Protein AF-A0A183NB16-F1 (afdb_monomer_lite)

Organism: NCBI:txid48269

pLDDT: mean 79.07, std 11.58, range [46.72, 94.88]

InterPro domains:
  IPR013857 NADH:ubiquinone oxidoreductase intermediate-associated protein 30 [PF08547] (5-65)

Structure (mmCIF, N/CA/C/O backbone):
data_AF-A0A183NB16-F1
#
_entry.id   AF-A0A183NB16-F1
#
loop_
_atom_site.group_PDB
_atom_site.id
_atom_site.type_symbol
_atom_site.label_atom_id
_atom_site.label_alt_id
_atom_site.label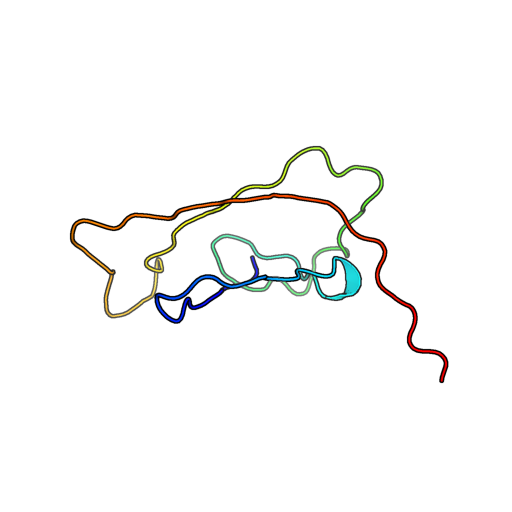_comp_id
_atom_site.label_asym_id
_atom_site.label_entity_id
_atom_site.label_seq_id
_atom_site.pdbx_PDB_ins_code
_atom_site.Cartn_x
_atom_site.Cartn_y
_atom_site.Cartn_z
_atom_site.occupancy
_atom_site.B_iso_or_equiv
_atom_site.auth_seq_id
_atom_site.auth_comp_id
_atom_site.auth_asym_id
_atom_site.auth_atom_id
_atom_site.pdbx_PDB_model_num
ATOM 1 N N . MET A 1 1 ? 4.522 9.003 -4.769 1.00 67.00 1 MET A N 1
ATOM 2 C CA . MET A 1 1 ? 3.401 9.137 -3.831 1.00 67.00 1 MET A CA 1
ATOM 3 C C . MET A 1 1 ? 2.115 9.132 -4.635 1.00 67.00 1 MET A C 1
ATOM 5 O O . MET A 1 1 ? 1.941 10.002 -5.477 1.00 67.00 1 MET A O 1
ATOM 9 N N . LYS A 1 2 ? 1.252 8.134 -4.429 1.00 69.75 2 LYS A N 1
ATOM 10 C CA . LYS A 1 2 ? -0.076 8.082 -5.052 1.00 69.75 2 LYS A CA 1
ATOM 11 C C . LYS A 1 2 ? -1.078 8.642 -4.042 1.00 69.75 2 LYS A C 1
ATOM 13 O O . LYS A 1 2 ? -1.147 8.135 -2.927 1.00 69.75 2 LYS A O 1
ATOM 18 N N . ALA A 1 3 ? -1.763 9.725 -4.406 1.00 72.31 3 ALA A N 1
ATOM 19 C CA . ALA A 1 3 ? -2.779 10.346 -3.562 1.00 72.31 3 ALA A CA 1
ATOM 20 C C . ALA A 1 3 ? -4.101 9.580 -3.681 1.00 72.31 3 ALA A C 1
ATOM 22 O O . ALA A 1 3 ? -4.428 9.058 -4.748 1.00 72.31 3 ALA A O 1
ATOM 23 N N . LEU A 1 4 ? -4.835 9.504 -2.575 1.00 75.25 4 LEU A N 1
ATOM 24 C CA . LEU A 1 4 ? -6.086 8.764 -2.454 1.00 75.25 4 LEU A CA 1
ATOM 25 C C . LEU A 1 4 ? -7.083 9.636 -1.695 1.00 75.25 4 LEU A C 1
ATOM 27 O O . LEU A 1 4 ? -6.710 10.286 -0.720 1.00 75.25 4 LEU A O 1
ATOM 31 N N . GLN A 1 5 ? -8.336 9.633 -2.139 1.00 76.38 5 GLN A N 1
ATOM 32 C CA . GLN A 1 5 ? -9.442 10.280 -1.446 1.00 76.38 5 GLN A CA 1
ATOM 33 C C . GLN A 1 5 ? -10.411 9.198 -0.978 1.00 76.38 5 GLN A C 1
ATOM 35 O O . GLN A 1 5 ? -10.808 8.342 -1.765 1.00 76.38 5 GLN A O 1
ATOM 40 N N . THR A 1 6 ? -10.758 9.216 0.306 1.00 75.62 6 THR A N 1
ATOM 41 C CA . THR A 1 6 ? -11.702 8.260 0.891 1.00 75.62 6 THR A CA 1
ATOM 42 C C . THR A 1 6 ? -13.128 8.794 0.760 1.00 75.62 6 THR A C 1
ATOM 44 O O . THR A 1 6 ? -13.348 10.006 0.783 1.00 75.62 6 THR A O 1
ATOM 47 N N . SER A 1 7 ? -14.112 7.902 0.617 1.00 81.75 7 SER A N 1
ATOM 48 C CA . SER A 1 7 ? -15.536 8.281 0.599 1.00 81.75 7 SER A CA 1
ATOM 49 C C . SER A 1 7 ? -16.165 8.341 1.993 1.00 81.75 7 SER A C 1
ATOM 51 O O . SER A 1 7 ? -17.349 8.626 2.096 1.00 81.75 7 SER A O 1
ATOM 53 N N . GLY A 1 8 ? -15.409 8.019 3.048 1.00 82.81 8 GLY A N 1
ATOM 54 C CA . GLY A 1 8 ? -15.931 7.812 4.405 1.00 82.81 8 GLY A CA 1
ATOM 55 C C . GLY A 1 8 ? -16.415 6.384 4.687 1.00 82.81 8 GLY A C 1
ATOM 56 O O . GLY A 1 8 ? -16.568 6.025 5.845 1.00 82.81 8 GLY A O 1
ATOM 57 N N . GLU A 1 9 ? -16.567 5.552 3.655 1.00 89.94 9 GLU A N 1
ATOM 58 C CA . GLU A 1 9 ? -16.952 4.139 3.772 1.00 89.94 9 GLU A CA 1
ATOM 59 C C . GLU A 1 9 ? -15.737 3.202 3.714 1.00 89.94 9 GLU A C 1
ATOM 61 O O . GLU A 1 9 ? -14.633 3.598 3.318 1.00 89.94 9 GLU A O 1
ATOM 66 N N . ARG A 1 10 ? -15.942 1.919 4.046 1.00 90.50 10 ARG A N 1
ATOM 67 C CA . ARG A 1 10 ? -14.909 0.887 3.880 1.00 90.50 10 ARG A CA 1
ATOM 68 C C . ARG A 1 10 ? -14.571 0.705 2.399 1.00 90.50 10 ARG A C 1
ATOM 70 O O . ARG A 1 10 ? -15.414 0.300 1.603 1.00 90.50 10 ARG A O 1
ATOM 77 N N . GLN A 1 11 ? -13.305 0.919 2.047 1.00 92.25 11 GLN A N 1
ATOM 78 C CA . GLN A 1 11 ? -12.808 0.774 0.677 1.00 92.25 11 GLN A CA 1
ATOM 79 C C . GLN A 1 11 ? -11.612 -0.173 0.593 1.00 92.25 11 GLN A C 1
ATOM 81 O O . GLN A 1 11 ? -10.763 -0.215 1.485 1.00 92.25 11 GLN A O 1
ATOM 86 N N . ARG A 1 12 ? -11.516 -0.897 -0.528 1.00 92.25 12 ARG A N 1
ATOM 87 C CA . ARG A 1 12 ? -10.298 -1.604 -0.933 1.00 92.25 12 ARG A CA 1
ATOM 88 C C . ARG A 1 12 ? -9.548 -0.739 -1.935 1.00 92.25 12 ARG A C 1
ATOM 90 O O . ARG A 1 12 ? -10.086 -0.404 -2.985 1.00 92.25 12 ARG A O 1
A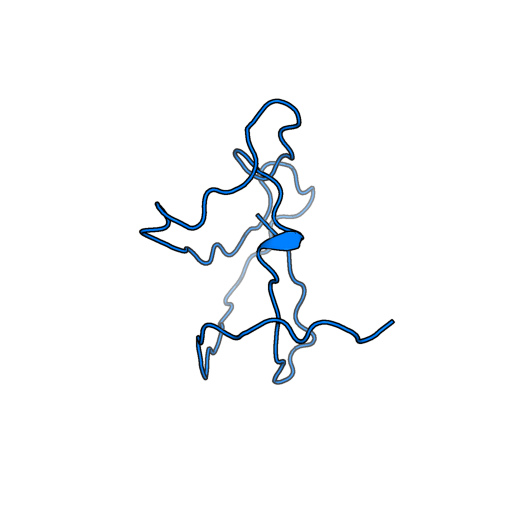TOM 97 N N . ILE A 1 13 ? -8.302 -0.413 -1.615 1.00 89.31 13 ILE A N 1
ATOM 98 C CA . ILE A 1 13 ? -7.438 0.388 -2.477 1.00 89.31 13 ILE A CA 1
ATOM 99 C C . ILE A 1 13 ? -6.332 -0.506 -3.021 1.00 89.31 13 ILE A C 1
ATOM 101 O O . ILE A 1 13 ? -5.579 -1.109 -2.259 1.00 89.31 13 ILE A O 1
ATOM 105 N N . GLU A 1 14 ? -6.220 -0.560 -4.345 1.00 90.94 14 GLU A N 1
ATOM 106 C CA . GLU A 1 14 ? -5.158 -1.288 -5.030 1.00 90.94 14 GLU A CA 1
ATOM 107 C C . GLU A 1 14 ? -4.132 -0.311 -5.607 1.00 90.94 14 GLU A C 1
ATOM 109 O O . GLU A 1 14 ? -4.448 0.664 -6.299 1.00 90.94 14 GLU A O 1
ATOM 114 N N . LEU A 1 15 ? -2.864 -0.566 -5.289 1.00 88.44 15 LEU A N 1
ATOM 115 C CA . LEU A 1 15 ? -1.733 0.251 -5.712 1.00 88.44 15 LEU A CA 1
ATOM 116 C C . LEU A 1 15 ? -0.777 -0.628 -6.528 1.00 88.44 15 LEU A C 1
ATOM 118 O O . LEU A 1 15 ? 0.144 -1.202 -5.952 1.00 88.44 15 LEU A O 1
ATOM 122 N N . PRO A 1 16 ? -1.006 -0.791 -7.846 1.00 88.88 16 PRO A N 1
ATOM 123 C CA . PRO A 1 16 ? -0.106 -1.570 -8.687 1.00 88.88 16 PRO A CA 1
ATOM 124 C C . PRO A 1 16 ? 1.261 -0.896 -8.767 1.00 88.88 16 PRO A C 1
ATOM 126 O O . PRO A 1 16 ? 1.352 0.295 -9.092 1.00 88.88 16 PRO A O 1
ATOM 129 N N . PHE A 1 17 ? 2.326 -1.659 -8.515 1.00 86.00 17 PHE A N 1
ATOM 130 C CA . PHE A 1 17 ? 3.698 -1.163 -8.637 1.00 86.00 17 PHE A CA 1
ATOM 131 C C . PHE A 1 17 ? 4.043 -0.723 -10.064 1.00 86.00 17 PHE A C 1
ATOM 133 O O . PHE A 1 17 ? 4.800 0.228 -10.237 1.00 86.00 17 PHE A O 1
ATOM 140 N N . SER A 1 18 ? 3.419 -1.343 -11.069 1.00 83.25 18 SER A N 1
ATOM 141 C CA . SER A 1 18 ? 3.525 -0.998 -12.495 1.00 83.25 18 SER A CA 1
ATOM 142 C C . SER A 1 18 ? 3.164 0.463 -12.795 1.00 83.25 18 SER A C 1
ATOM 144 O O . SER A 1 18 ? 3.690 1.062 -13.729 1.00 83.25 18 SER A O 1
ATOM 146 N N . THR A 1 19 ? 2.304 1.069 -11.971 1.00 82.69 19 THR A N 1
ATOM 147 C CA . THR A 1 19 ? 1.862 2.466 -12.121 1.00 82.69 19 THR A CA 1
ATOM 148 C C . THR A 1 19 ? 2.640 3.450 -11.247 1.00 82.69 19 THR A C 1
ATOM 150 O O . THR A 1 19 ? 2.353 4.653 -11.256 1.00 82.69 19 THR A O 1
ATOM 153 N N . PHE A 1 20 ? 3.604 2.969 -10.456 1.00 84.25 20 PHE A N 1
ATOM 154 C CA . PHE A 1 20 ? 4.318 3.809 -9.506 1.00 84.25 20 PHE A CA 1
ATOM 155 C C . PHE A 1 20 ? 5.329 4.703 -10.223 1.00 84.25 20 PHE A C 1
ATOM 157 O O . PHE A 1 20 ? 6.258 4.235 -10.876 1.00 84.25 20 PHE A O 1
ATOM 164 N N . LYS A 1 21 ? 5.168 6.016 -10.054 1.00 82.50 21 LYS A N 1
ATOM 165 C CA . LYS A 1 21 ? 6.148 7.011 -10.494 1.00 82.50 21 LYS A CA 1
ATOM 166 C C . LYS A 1 21 ? 6.956 7.506 -9.291 1.00 82.50 21 LYS A C 1
ATOM 168 O O . LYS A 1 21 ? 6.421 7.508 -8.179 1.00 82.50 21 LYS A O 1
ATOM 173 N N . PRO A 1 22 ? 8.211 7.937 -9.470 1.00 83.00 22 PRO A N 1
ATOM 174 C CA . PRO A 1 22 ? 8.993 8.531 -8.395 1.00 83.00 22 PRO A CA 1
ATOM 175 C C . PRO A 1 22 ? 8.475 9.940 -8.06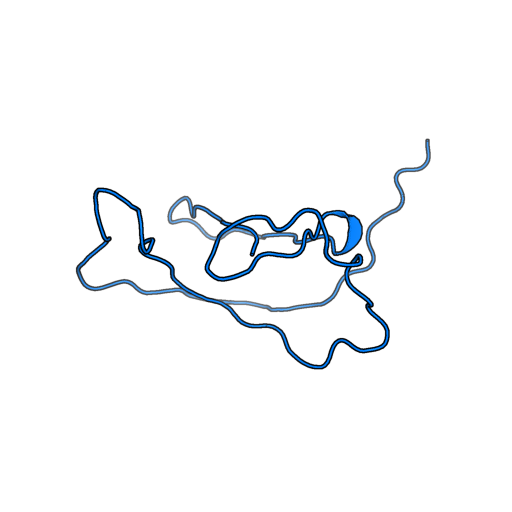7 1.00 83.00 22 PRO A C 1
ATOM 177 O O . PRO A 1 22 ? 8.228 10.758 -8.954 1.00 83.00 22 PRO A O 1
ATOM 180 N N . TYR A 1 23 ? 8.285 10.214 -6.773 1.00 79.19 23 TYR A N 1
ATOM 181 C CA . TYR A 1 23 ? 7.899 11.538 -6.283 1.00 79.19 23 TYR A CA 1
ATOM 182 C C . TYR A 1 23 ? 8.829 11.963 -5.158 1.00 79.19 23 TYR A C 1
ATOM 184 O O . TYR A 1 23 ? 9.062 11.188 -4.229 1.00 79.19 23 TYR A O 1
ATOM 192 N N . ILE A 1 24 ? 9.259 13.218 -5.191 1.00 76.06 24 ILE A N 1
ATOM 193 C CA . ILE A 1 24 ? 10.018 13.858 -4.119 1.00 76.06 24 ILE A CA 1
ATOM 194 C C . ILE A 1 24 ? 9.154 14.984 -3.558 1.00 76.06 24 ILE A C 1
ATOM 196 O O . ILE A 1 24 ? 8.672 15.833 -4.300 1.00 76.06 24 ILE A O 1
ATOM 200 N N . ARG A 1 25 ? 8.918 14.974 -2.238 1.00 73.44 25 ARG A N 1
ATOM 201 C CA . ARG A 1 25 ? 8.114 15.999 -1.536 1.00 73.44 25 ARG A CA 1
ATOM 202 C C . ARG A 1 25 ? 6.736 16.253 -2.180 1.00 73.44 25 ARG A C 1
ATOM 204 O O . ARG A 1 25 ? 6.264 17.381 -2.232 1.00 73.44 25 ARG A O 1
ATOM 211 N N . GLY A 1 26 ? 6.096 15.193 -2.682 1.00 72.62 26 GLY A N 1
ATOM 212 C CA . GLY A 1 26 ? 4.778 15.264 -3.323 1.00 72.62 26 GLY A CA 1
ATOM 213 C C . GLY A 1 26 ? 4.785 15.706 -4.792 1.00 72.62 26 GLY A C 1
ATOM 214 O O . GLY A 1 26 ? 3.727 15.708 -5.414 1.00 72.62 26 GLY A O 1
ATOM 215 N N . GLN A 1 27 ? 5.944 16.021 -5.376 1.00 74.94 27 GLN A N 1
ATOM 216 C CA . GLN A 1 27 ? 6.074 16.391 -6.787 1.00 74.94 27 GLN A CA 1
ATOM 217 C C . GLN A 1 27 ? 6.590 15.220 -7.621 1.00 74.94 27 GLN A C 1
ATOM 219 O O . GLN A 1 27 ? 7.483 14.492 -7.189 1.00 74.94 27 GLN A O 1
ATOM 224 N N . LEU A 1 28 ? 6.013 15.039 -8.811 1.00 81.62 28 LEU A N 1
ATOM 225 C CA . LEU A 1 28 ? 6.458 14.040 -9.777 1.00 81.62 28 LEU A CA 1
ATOM 226 C C . LEU A 1 28 ? 7.868 14.395 -10.265 1.00 81.62 28 LEU A C 1
ATOM 228 O O . LEU A 1 28 ? 8.130 15.544 -10.613 1.00 81.62 28 LEU A O 1
ATOM 232 N N . THR A 1 29 ? 8.771 13.419 -10.309 1.00 82.44 29 THR A N 1
ATOM 233 C CA . THR A 1 29 ? 10.140 13.629 -10.797 1.00 82.44 29 THR A CA 1
ATOM 234 C C . THR A 1 29 ? 10.367 12.793 -12.052 1.00 82.44 29 THR A C 1
ATOM 236 O O . THR A 1 29 ? 10.316 11.573 -11.998 1.00 82.44 29 THR A O 1
ATOM 239 N N . HIS A 1 30 ? 10.606 13.433 -13.197 1.00 78.88 30 HIS A N 1
ATOM 240 C CA . HIS A 1 30 ? 10.677 12.738 -14.492 1.00 78.88 30 HIS A CA 1
ATOM 241 C C . HIS A 1 30 ? 12.031 12.076 -14.791 1.00 78.88 30 HIS A C 1
ATOM 243 O O . HIS A 1 30 ? 12.102 11.221 -15.665 1.00 78.88 30 HIS A O 1
ATOM 249 N N . HIS A 1 31 ? 13.093 12.449 -14.073 1.00 81.88 31 HIS A N 1
ATOM 250 C CA . HIS A 1 31 ? 14.470 12.023 -14.365 1.00 81.88 31 HIS A CA 1
ATOM 251 C C . HIS A 1 31 ? 14.994 10.911 -13.448 1.00 81.88 31 HIS A C 1
ATOM 253 O O . HIS A 1 31 ? 16.193 10.655 -13.418 1.00 81.88 31 HIS A O 1
ATOM 259 N N . LEU A 1 32 ? 14.118 10.275 -12.668 1.00 82.00 32 LEU A N 1
ATOM 260 C CA . LEU A 1 32 ? 14.497 9.178 -11.782 1.00 82.00 32 LEU A CA 1
ATOM 261 C C . LEU A 1 32 ? 14.135 7.825 -12.402 1.00 82.00 32 LEU A C 1
ATOM 263 O O . LEU A 1 32 ? 13.130 7.737 -13.113 1.00 82.00 32 LEU A O 1
ATOM 267 N N . PRO A 1 33 ? 14.927 6.774 -12.124 1.00 81.56 33 PRO A N 1
ATOM 268 C CA . PRO A 1 33 ? 14.626 5.433 -12.598 1.00 81.56 33 PRO A CA 1
ATOM 269 C C . PRO A 1 33 ? 13.278 4.942 -12.058 1.00 81.56 33 PRO A C 1
ATOM 271 O O . PRO A 1 33 ? 12.765 5.423 -11.040 1.00 81.56 33 PRO A O 1
ATOM 274 N N . ALA A 1 34 ? 12.706 3.964 -12.761 1.00 80.25 34 ALA A N 1
ATOM 275 C CA . ALA A 1 34 ? 11.524 3.255 -12.295 1.00 80.25 34 ALA A CA 1
ATOM 276 C C . ALA A 1 34 ? 11.789 2.567 -10.944 1.00 80.25 34 ALA A C 1
ATOM 278 O O . ALA A 1 34 ? 12.933 2.3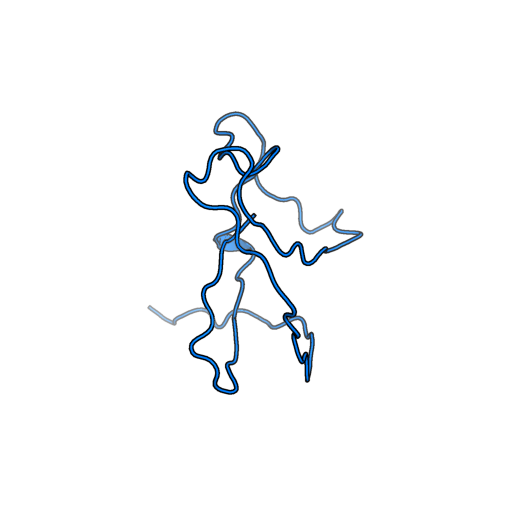27 -10.557 1.00 80.25 34 ALA A O 1
ATOM 279 N N . LEU A 1 35 ? 10.712 2.254 -10.224 1.00 83.50 35 LEU A N 1
ATOM 280 C CA . LEU A 1 35 ? 10.792 1.573 -8.936 1.00 83.50 35 LEU A CA 1
ATOM 281 C C . LEU A 1 35 ? 11.404 0.172 -9.104 1.00 83.50 35 LEU A C 1
ATOM 283 O O . LEU A 1 35 ? 10.806 -0.687 -9.749 1.00 83.50 35 LEU A O 1
ATOM 287 N N . ASP A 1 36 ? 12.558 -0.065 -8.481 1.00 86.44 36 ASP A N 1
ATOM 288 C CA . ASP A 1 36 ? 13.161 -1.395 -8.391 1.00 86.44 36 ASP A CA 1
ATOM 289 C C . ASP A 1 36 ? 12.516 -2.190 -7.247 1.00 86.44 36 ASP A C 1
ATOM 291 O O . ASP A 1 36 ? 12.714 -1.907 -6.062 1.00 86.44 36 ASP A O 1
ATOM 295 N N . LEU A 1 37 ? 11.721 -3.196 -7.613 1.00 85.94 37 LEU A N 1
ATOM 296 C CA . LEU A 1 37 ? 11.018 -4.053 -6.658 1.00 85.94 37 LEU A CA 1
ATOM 297 C C . LEU A 1 37 ? 11.940 -5.036 -5.933 1.00 85.94 37 LEU A C 1
ATOM 299 O O . LEU A 1 37 ? 11.561 -5.539 -4.877 1.00 85.94 37 LEU A O 1
ATOM 303 N N . THR A 1 38 ? 13.145 -5.289 -6.452 1.00 89.31 38 THR A N 1
ATOM 304 C CA . THR A 1 38 ? 14.105 -6.212 -5.825 1.00 89.31 38 THR A CA 1
ATOM 305 C C . THR A 1 38 ? 14.751 -5.620 -4.571 1.00 89.31 38 THR A C 1
ATOM 307 O O . THR A 1 38 ? 15.236 -6.362 -3.721 1.00 89.31 38 THR A O 1
ATOM 310 N N . GLN A 1 39 ? 14.701 -4.292 -4.414 1.00 85.75 39 GLN A N 1
ATOM 311 C CA . GLN A 1 39 ? 15.329 -3.557 -3.308 1.00 85.75 39 GLN A CA 1
ATOM 312 C C . GLN A 1 39 ? 14.314 -2.877 -2.376 1.00 85.75 39 GLN A C 1
ATOM 314 O O . GLN A 1 39 ? 14.657 -1.995 -1.581 1.00 85.75 39 GLN A O 1
ATOM 319 N N . LEU A 1 40 ? 13.039 -3.266 -2.457 1.00 86.12 40 LEU A N 1
ATOM 320 C CA . LEU A 1 40 ? 11.973 -2.609 -1.711 1.00 86.12 40 LEU A CA 1
ATOM 321 C C . LEU A 1 40 ? 11.949 -3.089 -0.252 1.00 86.12 40 LEU A C 1
ATOM 323 O O . LEU A 1 40 ? 11.451 -4.164 0.061 1.00 86.12 40 LEU A O 1
ATOM 327 N N . SER A 1 41 ? 12.484 -2.274 0.658 1.00 87.62 41 SER A N 1
ATOM 328 C CA . SER A 1 41 ? 12.580 -2.612 2.090 1.00 87.62 41 SER A CA 1
ATOM 329 C C . SER A 1 41 ? 11.463 -2.022 2.952 1.00 87.62 41 SER A C 1
ATOM 331 O O . SER A 1 41 ? 11.263 -2.454 4.087 1.00 87.62 41 SER A O 1
ATOM 333 N N . ARG A 1 42 ? 10.770 -0.983 2.464 1.00 87.69 42 ARG A N 1
ATOM 334 C CA . ARG A 1 42 ? 9.834 -0.176 3.260 1.00 87.69 42 ARG A CA 1
ATOM 335 C C . ARG A 1 42 ? 8.699 0.370 2.403 1.00 87.69 42 ARG A C 1
ATOM 337 O O . ARG A 1 42 ? 8.906 0.751 1.253 1.00 87.69 42 ARG A O 1
ATOM 344 N N . PHE A 1 43 ? 7.527 0.508 3.013 1.00 87.69 43 PHE A N 1
ATOM 345 C CA . PHE A 1 43 ? 6.447 1.359 2.522 1.00 87.69 43 PHE A CA 1
ATOM 346 C C . PHE A 1 43 ? 5.991 2.287 3.652 1.00 87.69 43 PHE A C 1
ATOM 348 O O . PHE A 1 43 ? 6.174 1.983 4.829 1.00 87.69 43 PHE A O 1
ATOM 355 N N . GLY A 1 44 ? 5.425 3.435 3.291 1.00 87.25 44 GLY A N 1
ATOM 356 C CA . GLY A 1 44 ? 4.933 4.417 4.249 1.00 87.25 44 GLY A CA 1
ATOM 357 C C . GLY A 1 44 ? 3.579 4.957 3.821 1.00 87.25 44 GLY A C 1
ATOM 358 O O . GLY A 1 44 ? 3.333 5.168 2.633 1.00 87.25 44 GLY A O 1
ATOM 359 N N . ILE A 1 45 ? 2.712 5.190 4.802 1.00 86.00 45 ILE A N 1
ATOM 360 C CA . ILE A 1 45 ? 1.455 5.910 4.624 1.00 86.00 45 ILE A CA 1
ATOM 361 C C . ILE A 1 45 ? 1.689 7.317 5.148 1.00 86.00 45 ILE A C 1
ATOM 363 O O . ILE A 1 45 ? 2.119 7.503 6.283 1.00 86.00 45 ILE A O 1
ATOM 367 N N . GLN A 1 46 ? 1.421 8.310 4.312 1.00 79.56 46 GLN A N 1
ATOM 368 C CA . GLN A 1 46 ? 1.556 9.705 4.690 1.00 79.56 46 GLN A CA 1
ATO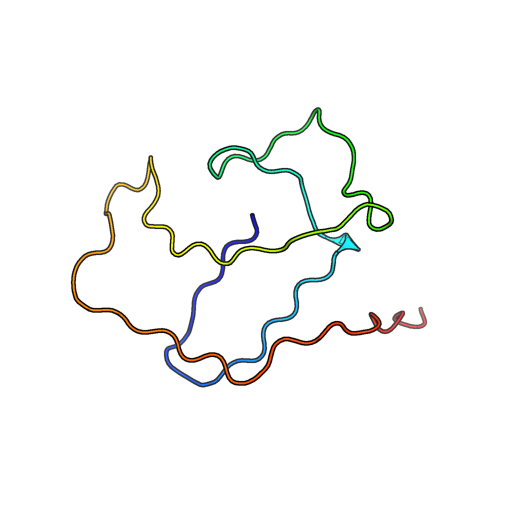M 369 C C . GLN A 1 46 ? 0.221 10.398 4.458 1.00 79.56 46 GLN A C 1
ATOM 371 O O . GLN A 1 46 ? -0.246 10.520 3.326 1.00 79.56 46 GLN A O 1
ATOM 376 N N . VAL A 1 47 ? -0.376 10.857 5.555 1.00 76.50 47 VAL A N 1
ATOM 377 C CA . VAL A 1 47 ? -1.536 11.745 5.539 1.00 76.50 47 VAL A CA 1
ATOM 378 C C . VAL A 1 47 ? -1.018 13.136 5.189 1.00 76.50 47 VAL A C 1
ATOM 380 O O . VAL A 1 47 ? -0.169 13.683 5.894 1.00 76.50 47 VAL A O 1
ATOM 383 N N . TYR A 1 48 ? -1.447 13.677 4.051 1.00 67.12 48 TYR A N 1
ATOM 384 C CA . TYR A 1 48 ? -0.877 14.899 3.488 1.00 67.12 48 TYR A CA 1
ATOM 385 C C . TYR A 1 48 ? -1.931 16.005 3.389 1.00 67.12 48 TYR A C 1
ATOM 387 O O . TYR A 1 48 ? -2.848 15.924 2.580 1.00 67.12 48 TYR A O 1
ATOM 395 N N . GLY A 1 49 ? -1.750 17.075 4.167 1.00 58.72 49 GLY A N 1
ATOM 396 C CA . GLY A 1 49 ? -2.217 18.419 3.822 1.00 58.72 49 GLY A CA 1
ATOM 397 C C . GLY A 1 49 ? -1.065 19.123 3.109 1.00 58.72 49 GLY A C 1
ATOM 398 O O . GLY A 1 49 ? -0.018 19.343 3.711 1.00 58.72 49 GLY A O 1
ATOM 399 N N . SER A 1 50 ? -1.190 19.368 1.808 1.00 53.59 50 SER A N 1
ATOM 400 C CA . SER A 1 50 ? -0.020 19.603 0.953 1.00 53.59 50 SER A CA 1
ATOM 401 C C . SER A 1 50 ? 0.845 20.820 1.321 1.00 53.59 50 SER A C 1
ATOM 403 O O . SER A 1 50 ? 0.324 21.834 1.779 1.00 53.59 50 SER A O 1
ATOM 405 N N . ILE A 1 51 ? 2.170 20.738 1.087 1.00 53.31 51 ILE A N 1
ATOM 406 C CA . ILE A 1 51 ? 3.112 21.875 1.235 1.00 53.31 51 ILE A CA 1
ATOM 407 C C . ILE A 1 51 ? 2.663 23.086 0.390 1.00 53.31 51 ILE A C 1
ATOM 409 O O . ILE A 1 51 ? 2.946 24.218 0.769 1.00 53.31 51 ILE A O 1
ATOM 413 N N . GLY A 1 52 ? 1.919 22.859 -0.701 1.00 52.75 52 GLY A N 1
ATOM 414 C CA . GLY A 1 52 ? 1.362 23.896 -1.578 1.00 52.75 52 GLY A CA 1
ATOM 415 C C . GLY A 1 52 ? -0.168 23.910 -1.678 1.00 52.75 52 GLY A C 1
ATOM 416 O O . GLY A 1 52 ? -0.704 24.572 -2.561 1.00 52.75 52 GLY A O 1
ATOM 417 N N . ALA A 1 53 ? -0.895 23.164 -0.839 1.00 59.47 53 ALA A N 1
ATOM 418 C CA . ALA A 1 53 ? -2.354 23.199 -0.864 1.00 59.47 53 ALA A CA 1
ATOM 419 C C . ALA A 1 53 ? -2.830 24.496 -0.215 1.00 59.47 53 ALA A C 1
ATOM 421 O O . ALA A 1 53 ? -2.491 24.775 0.935 1.00 59.47 53 ALA A O 1
ATOM 422 N N . LEU A 1 54 ? -3.672 25.245 -0.937 1.00 59.56 54 LEU A N 1
ATOM 423 C CA . LEU A 1 54 ? -4.280 26.491 -0.455 1.00 59.56 54 LEU A CA 1
ATOM 424 C C . LEU A 1 54 ? -4.978 26.318 0.904 1.00 59.56 54 LEU A C 1
ATOM 426 O O . LEU A 1 54 ? -5.061 27.256 1.689 1.00 59.56 54 LEU A O 1
ATOM 430 N N . LYS A 1 55 ? -5.473 25.106 1.185 1.00 61.22 55 LYS A N 1
ATOM 431 C CA . LYS A 1 55 ? -6.123 24.740 2.439 1.00 61.22 55 LYS A CA 1
ATOM 432 C C . LYS A 1 55 ? -5.483 23.479 3.004 1.00 61.22 55 LYS A C 1
ATOM 434 O O . LYS A 1 55 ? -5.615 22.392 2.441 1.00 61.22 55 LYS A O 1
ATOM 439 N N . LYS A 1 56 ? -4.804 23.625 4.139 1.00 67.25 56 LYS A N 1
ATOM 440 C CA . LYS A 1 56 ? -4.372 22.486 4.951 1.00 67.25 56 LYS A CA 1
ATOM 441 C C . LYS A 1 56 ? -5.594 21.947 5.689 1.00 67.25 56 LYS A C 1
ATOM 443 O O . LYS A 1 56 ? -6.336 22.720 6.291 1.00 67.25 56 LYS A O 1
ATOM 448 N N . GLN A 1 57 ? -5.828 20.641 5.601 1.00 68.50 57 GLN A N 1
ATOM 449 C CA . GLN A 1 57 ? -6.860 19.993 6.409 1.00 68.50 57 GLN A CA 1
ATOM 450 C C . GLN A 1 57 ? -6.442 20.067 7.883 1.00 68.50 57 GLN A C 1
ATOM 452 O O . GLN A 1 57 ? -5.276 19.845 8.209 1.00 68.50 57 GLN A O 1
ATOM 457 N N . SER A 1 58 ? -7.380 20.433 8.751 1.00 71.69 58 SER A N 1
ATOM 458 C CA . SER A 1 58 ? -7.178 20.591 10.191 1.00 71.69 58 SER A CA 1
ATOM 459 C C . SER A 1 58 ? -8.342 19.966 10.955 1.00 71.69 58 SER A C 1
ATOM 461 O O . SER A 1 58 ? -9.423 19.768 10.401 1.00 71.69 58 SER A O 1
ATOM 463 N N . GLY A 1 59 ? -8.108 19.662 12.231 1.00 76.19 59 GLY A N 1
ATOM 464 C CA . GLY A 1 59 ? -9.073 18.992 13.099 1.00 76.19 59 GLY A CA 1
ATOM 465 C C . GLY A 1 59 ? -8.767 17.505 13.305 1.00 76.19 59 GLY A C 1
ATOM 466 O O . GLY A 1 59 ? -7.830 16.971 12.706 1.00 76.19 59 GLY A O 1
ATOM 467 N N . PRO A 1 60 ? -9.520 16.842 14.197 1.00 78.06 60 PRO A N 1
ATOM 468 C CA . PRO A 1 60 ? -9.355 15.421 14.466 1.00 78.06 60 PRO A CA 1
ATOM 469 C C . PRO A 1 60 ? -9.736 14.598 13.232 1.00 78.06 60 PRO A C 1
ATOM 471 O O . PRO A 1 60 ? -10.788 14.800 12.631 1.00 78.06 60 PRO A O 1
ATOM 474 N N . GLY A 1 61 ? -8.874 13.653 12.872 1.00 79.44 61 GLY A N 1
ATOM 475 C CA . GLY A 1 61 ? -9.121 12.675 11.821 1.00 79.44 61 GLY A CA 1
ATOM 476 C C . GLY A 1 61 ? -8.593 11.315 12.250 1.00 79.44 61 GLY A C 1
ATOM 477 O O . GLY A 1 61 ? -7.574 11.228 12.936 1.00 79.44 61 GLY A O 1
ATOM 478 N N . SER A 1 62 ? -9.288 10.257 11.853 1.00 84.19 62 SER A N 1
ATOM 479 C CA . SER A 1 62 ? -8.875 8.874 12.071 1.00 84.19 62 SER A CA 1
ATOM 480 C C . SER A 1 62 ? -8.812 8.134 10.739 1.00 84.19 62 SER A C 1
ATOM 482 O O . SER A 1 62 ? -9.492 8.480 9.772 1.00 84.19 62 SER A O 1
ATOM 484 N N . ILE A 1 63 ? -7.958 7.116 10.686 1.00 86.38 63 ILE A N 1
ATOM 485 C CA . ILE A 1 63 ? -7.914 6.148 9.597 1.00 86.38 63 ILE A CA 1
ATOM 486 C C . ILE A 1 63 ? -7.958 4.756 10.213 1.00 86.38 63 ILE A C 1
ATOM 488 O O . ILE A 1 63 ? -7.194 4.458 11.130 1.00 86.38 63 ILE A O 1
ATOM 492 N N . GLU A 1 64 ? -8.852 3.913 9.711 1.00 90.94 64 GLU A N 1
ATOM 493 C CA . GLU A 1 64 ? -8.922 2.506 10.084 1.00 90.94 64 GLU A CA 1
ATOM 494 C C . GLU A 1 64 ? -8.403 1.656 8.926 1.00 90.94 64 GLU A C 1
ATOM 496 O O . GLU A 1 64 ? -8.820 1.812 7.775 1.00 90.94 64 GLU A O 1
ATOM 501 N N . ILE A 1 65 ? -7.454 0.769 9.225 1.00 92.25 65 ILE A N 1
ATOM 502 C CA . ILE A 1 65 ? -6.839 -0.121 8.242 1.00 92.25 65 ILE A CA 1
ATOM 503 C C . ILE A 1 65 ? -7.103 -1.553 8.680 1.00 92.25 65 ILE A C 1
ATOM 505 O O . ILE A 1 65 ? -6.552 -2.023 9.669 1.00 92.25 65 ILE A O 1
ATOM 509 N N . PHE A 1 66 ? -7.920 -2.256 7.901 1.00 94.81 66 PHE A N 1
ATOM 510 C CA . PHE A 1 66 ? -8.275 -3.646 8.183 1.00 94.81 66 PHE A CA 1
ATOM 511 C C . PHE A 1 66 ? -7.189 -4.627 7.748 1.00 94.81 66 PHE A C 1
ATOM 513 O O . PHE A 1 66 ? -6.930 -5.624 8.415 1.00 94.81 66 PHE A O 1
ATOM 520 N N . THR A 1 67 ? -6.591 -4.405 6.579 1.00 94.88 67 THR A N 1
AT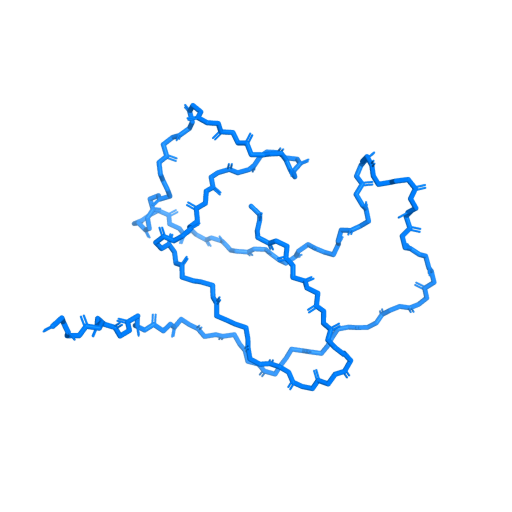OM 521 C CA . THR A 1 67 ? -5.620 -5.339 6.006 1.00 94.88 67 THR A CA 1
ATOM 522 C C . THR A 1 67 ? -4.679 -4.604 5.068 1.00 94.88 67 THR A C 1
ATOM 524 O O . THR A 1 67 ? -5.109 -3.775 4.266 1.00 94.88 67 THR A O 1
ATOM 527 N N . ILE A 1 68 ? -3.398 -4.954 5.152 1.00 93.81 68 ILE A N 1
ATOM 528 C CA . ILE A 1 68 ? -2.381 -4.607 4.165 1.00 93.81 68 ILE A CA 1
ATOM 529 C C . ILE A 1 68 ? -1.832 -5.922 3.631 1.00 93.81 68 ILE A C 1
ATOM 531 O O . ILE A 1 68 ? -1.385 -6.772 4.398 1.00 93.81 68 ILE A O 1
ATOM 535 N N . SER A 1 69 ? -1.876 -6.093 2.317 1.00 93.06 69 SER A N 1
ATOM 536 C CA . SER A 1 69 ? -1.452 -7.329 1.670 1.00 93.06 69 SER A CA 1
ATOM 537 C C . SER A 1 69 ? -0.876 -7.034 0.294 1.00 93.06 69 SER A C 1
ATOM 539 O O . SER A 1 69 ? -1.414 -6.215 -0.454 1.00 93.06 69 SER A O 1
ATOM 541 N N . ALA A 1 70 ? 0.213 -7.722 -0.044 1.00 90.81 70 ALA A N 1
ATOM 542 C CA . ALA A 1 70 ? 0.692 -7.787 -1.415 1.00 90.81 70 ALA A CA 1
ATOM 543 C C . ALA A 1 70 ? -0.243 -8.686 -2.235 1.00 90.81 70 ALA A C 1
ATOM 545 O O . ALA A 1 70 ? -0.784 -9.667 -1.724 1.00 90.81 70 ALA A O 1
ATOM 546 N N . TYR A 1 71 ? -0.432 -8.356 -3.509 1.00 89.94 71 TYR A N 1
ATOM 547 C CA . TYR A 1 71 ? -1.252 -9.139 -4.425 1.00 89.94 71 TYR A CA 1
ATOM 548 C C . TYR A 1 71 ? -0.526 -9.313 -5.753 1.00 89.94 71 TYR A C 1
ATOM 550 O O . TYR A 1 71 ? 0.285 -8.479 -6.157 1.00 89.94 71 TYR A O 1
ATOM 558 N N . LYS A 1 72 ? -0.831 -10.413 -6.439 1.00 89.31 72 LYS A N 1
ATOM 559 C CA . LYS A 1 72 ? -0.412 -10.609 -7.822 1.00 89.31 72 LYS A CA 1
ATOM 560 C C . LYS A 1 72 ? -1.393 -9.861 -8.716 1.00 89.31 72 LYS A C 1
ATOM 562 O O . LYS A 1 72 ? -2.589 -10.152 -8.686 1.00 89.31 72 LYS A O 1
ATOM 567 N N . GLU A 1 73 ? -0.894 -8.903 -9.489 1.00 82.81 73 GLU A N 1
ATOM 568 C CA . GLU A 1 73 ? -1.700 -8.231 -10.506 1.00 82.81 73 GLU A CA 1
ATOM 569 C C . GLU A 1 73 ? -2.196 -9.291 -11.498 1.00 82.81 73 GLU A C 1
ATOM 571 O O . GLU A 1 73 ? -1.410 -10.081 -12.032 1.00 82.81 73 GLU A O 1
ATOM 576 N N . ARG A 1 74 ? -3.517 -9.374 -11.689 1.00 78.38 74 ARG A N 1
ATOM 577 C CA . ARG A 1 74 ? -4.069 -10.252 -12.720 1.00 78.38 74 ARG A CA 1
ATOM 578 C C . ARG A 1 74 ? -3.666 -9.664 -14.062 1.00 78.38 74 ARG A C 1
ATOM 580 O O . ARG A 1 74 ? -4.092 -8.562 -14.392 1.00 78.38 74 ARG A O 1
ATOM 587 N N . GLN A 1 75 ? -2.864 -10.401 -14.825 1.00 64.94 75 GLN A N 1
ATOM 588 C CA . GLN A 1 75 ? -2.693 -10.104 -16.239 1.00 64.94 75 GLN A CA 1
ATOM 589 C C . GLN A 1 75 ? -4.080 -10.176 -16.872 1.00 64.94 75 GLN A C 1
ATOM 591 O O . GLN A 1 75 ? -4.736 -11.218 -16.811 1.00 64.94 75 GLN A O 1
ATOM 596 N N . MET A 1 76 ? -4.556 -9.056 -17.413 1.00 56.88 76 MET A N 1
ATOM 597 C CA . MET A 1 76 ? -5.688 -9.105 -18.323 1.00 56.88 76 MET A CA 1
ATOM 598 C C . MET A 1 76 ? -5.205 -9.898 -19.537 1.00 56.88 76 MET A C 1
ATOM 600 O O . MET A 1 76 ? -4.284 -9.462 -20.225 1.00 56.88 76 MET A O 1
ATOM 604 N N . LEU A 1 77 ? -5.753 -11.101 -19.725 1.00 51.09 77 LEU A N 1
ATOM 605 C CA . LEU A 1 77 ? -5.664 -11.803 -21.000 1.00 51.09 77 LEU A CA 1
ATOM 606 C C . LEU A 1 77 ? -6.268 -10.856 -22.039 1.00 51.09 77 LEU A C 1
ATOM 608 O O . LEU A 1 77 ? -7.433 -10.479 -21.905 1.00 51.09 77 LEU A O 1
ATOM 612 N N . ALA A 1 78 ? -5.424 -10.395 -22.960 1.00 46.72 78 ALA A N 1
ATOM 613 C CA . ALA A 1 78 ? -5.842 -9.634 -24.129 1.00 46.72 78 ALA A CA 1
ATOM 614 C C . ALA A 1 78 ? -6.686 -10.511 -25.060 1.00 46.72 78 ALA A C 1
ATOM 616 O O . ALA A 1 78 ? -6.402 -11.731 -25.123 1.00 46.72 78 ALA A O 1
#

Secondary structure (DSSP, 8-state):
-------SS-------GGGPPPEETTEE-TTSPPP-GGG-----------TT-SS---S------------PPPP---

Radius of gyration: 15.28 Å; chains: 1; bounding box: 32×38×39 Å

Foldseek 3Di:
DDDDDDPPDDDDDDDDLVPDADDDQNHGDPPDDRDDPVPDDDDDDDDDQHPPNPDRDDDDDDDDDDDDDDDDDDPDPD

Sequence (78 aa):
MKALQTSGERQRIELPFSTFKPYIRGQLTHHLPALDLTQLSRFGIQVYGSIGALKKQSGPGSIEIFTISAYKERQMLA